Protein AF-A0A349V2R9-F1 (afdb_monomer_lite)

Sequence (59 aa):
EDPLFILYTSGSTGKPKGVLHTTGGYQLYTAITHRYVFDYQDGDIYWCSADVGWITGHS

Secondary structure (DSSP, 8-state):
--EEEEEEE--TTSSPEEEEEEHHHHHHHHHHHHHHHS---TT------S-TTSHHHH-

Radius of gyration: 13.84 Å; chains: 1; bounding box: 30×26×34 Å

pLDDT: mean 96.27, std 4.38, range [79.44, 98.69]

Structure (mmCIF, N/CA/C/O backbone):
data_AF-A0A349V2R9-F1
#
_entry.id   AF-A0A349V2R9-F1
#
loop_
_atom_site.group_PDB
_atom_site.id
_atom_site.type_symbol
_atom_site.label_atom_id
_atom_site.label_alt_id
_atom_site.label_comp_id
_atom_site.label_asym_id
_atom_site.label_entity_id
_atom_site.label_seq_id
_atom_site.pdbx_PDB_ins_code
_atom_site.Cartn_x
_atom_site.Cartn_y
_atom_site.Cartn_z
_atom_site.occupancy
_atom_site.B_iso_or_equiv
_atom_site.auth_seq_id
_atom_site.auth_comp_id
_atom_site.auth_asym_id
_atom_site.auth_atom_id
_atom_site.pdbx_PDB_model_num
ATOM 1 N N . GLU A 1 1 ? 11.015 -13.942 -2.023 1.00 79.44 1 GLU A N 1
ATOM 2 C CA . GLU A 1 1 ? 9.623 -13.528 -1.767 1.00 79.44 1 GLU A CA 1
ATOM 3 C C . GLU A 1 1 ? 8.889 -13.471 -3.087 1.00 79.44 1 GLU A C 1
ATOM 5 O O . GLU A 1 1 ? 9.488 -13.024 -4.062 1.00 79.44 1 GLU A O 1
ATOM 10 N N . ASP A 1 2 ? 7.638 -13.919 -3.115 1.00 97.62 2 ASP A N 1
ATOM 11 C CA . ASP A 1 2 ? 6.853 -13.959 -4.348 1.00 97.62 2 ASP A CA 1
ATOM 12 C C . ASP A 1 2 ? 6.216 -12.594 -4.659 1.00 97.62 2 ASP A C 1
ATOM 14 O O . ASP A 1 2 ? 5.780 -11.889 -3.733 1.00 97.62 2 ASP A O 1
ATOM 18 N N . PRO A 1 3 ? 6.169 -12.196 -5.945 1.00 98.12 3 PRO A N 1
ATOM 19 C CA . PRO A 1 3 ? 5.580 -10.932 -6.365 1.00 98.12 3 PRO A CA 1
ATOM 20 C C . PRO A 1 3 ? 4.065 -10.927 -6.136 1.00 98.12 3 PRO A C 1
ATOM 22 O O . PRO A 1 3 ? 3.394 -11.922 -6.397 1.00 98.12 3 PRO A O 1
ATOM 25 N N . LEU A 1 4 ? 3.536 -9.788 -5.687 1.00 98.44 4 LEU A N 1
ATOM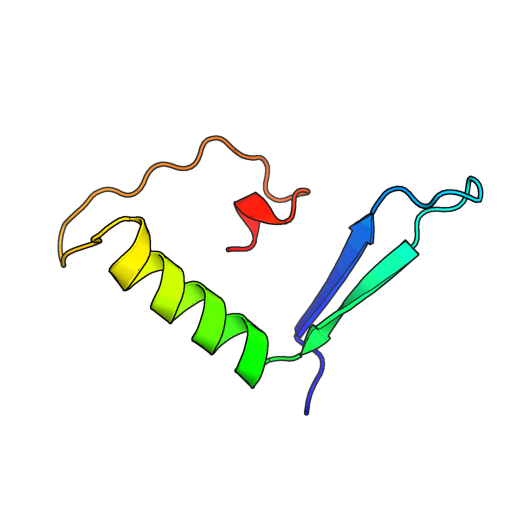 26 C CA . LEU A 1 4 ? 2.104 -9.578 -5.477 1.00 98.44 4 LEU A CA 1
ATOM 27 C C . LEU A 1 4 ? 1.472 -8.813 -6.647 1.00 98.44 4 LEU A C 1
ATOM 29 O O . LEU A 1 4 ? 0.526 -9.297 -7.259 1.00 98.44 4 LEU A O 1
ATOM 33 N N . PHE A 1 5 ? 2.009 -7.634 -6.983 1.00 98.50 5 PHE A N 1
ATOM 34 C CA . PHE A 1 5 ? 1.571 -6.830 -8.131 1.00 98.50 5 PHE A CA 1
ATOM 35 C C . PHE A 1 5 ? 2.670 -5.877 -8.624 1.00 98.50 5 PHE A C 1
ATOM 37 O O . PHE A 1 5 ? 3.675 -5.642 -7.944 1.00 98.50 5 PHE A O 1
ATOM 44 N N . ILE A 1 6 ? 2.448 -5.308 -9.813 1.00 98.19 6 ILE A N 1
ATOM 45 C CA . ILE A 1 6 ? 3.216 -4.185 -10.359 1.00 98.19 6 ILE A CA 1
ATOM 46 C C . ILE A 1 6 ? 2.279 -2.986 -10.488 1.00 98.19 6 ILE A C 1
ATOM 48 O O . ILE A 1 6 ? 1.261 -3.081 -11.170 1.00 98.19 6 ILE A O 1
ATOM 52 N N . LEU A 1 7 ? 2.650 -1.857 -9.883 1.00 98.06 7 LEU A N 1
ATOM 53 C CA . LEU A 1 7 ? 1.937 -0.590 -10.030 1.00 98.06 7 LEU A CA 1
ATOM 54 C C . LEU A 1 7 ? 2.798 0.412 -10.796 1.00 98.06 7 LEU A C 1
ATOM 56 O O . LEU A 1 7 ? 3.940 0.693 -10.427 1.00 98.06 7 LEU A O 1
ATOM 60 N N . TYR A 1 8 ? 2.252 0.956 -11.881 1.00 96.75 8 TYR A N 1
ATOM 61 C CA . TYR A 1 8 ? 2.950 1.951 -12.685 1.00 96.75 8 TYR A CA 1
ATOM 62 C C . TYR A 1 8 ? 2.808 3.344 -12.077 1.00 96.75 8 TYR A C 1
ATOM 64 O O . TYR A 1 8 ? 1.708 3.799 -11.785 1.00 96.75 8 TYR A O 1
ATOM 72 N N . THR A 1 9 ? 3.931 4.044 -11.937 1.00 95.25 9 THR A N 1
ATOM 73 C CA . THR A 1 9 ? 3.985 5.424 -11.438 1.00 95.25 9 THR A CA 1
ATOM 74 C C . THR A 1 9 ? 4.758 6.331 -12.390 1.00 95.25 9 THR A C 1
ATOM 76 O O . THR A 1 9 ? 5.606 5.872 -13.168 1.00 95.25 9 THR A O 1
ATOM 79 N N . SER A 1 10 ? 4.478 7.634 -12.345 1.00 92.12 10 SER A N 1
ATOM 80 C CA . SER A 1 10 ? 5.211 8.636 -13.120 1.00 92.12 10 SER A CA 1
ATOM 81 C C . SER A 1 10 ? 6.684 8.670 -12.698 1.00 92.12 10 SER A C 1
ATOM 83 O O . SER A 1 10 ? 7.001 8.856 -11.524 1.00 92.12 10 SER A O 1
ATOM 85 N N . GLY A 1 11 ? 7.599 8.503 -13.655 1.00 86.12 11 GLY A N 1
ATOM 86 C CA . GLY A 1 11 ? 9.040 8.668 -13.448 1.00 86.12 11 GLY A CA 1
ATOM 87 C C . GLY A 1 11 ? 9.551 10.024 -13.943 1.00 86.12 11 GLY A C 1
ATOM 88 O O . GLY A 1 11 ? 8.916 10.671 -14.768 1.00 86.12 11 GLY A O 1
ATOM 89 N N . SER A 1 12 ? 10.750 10.426 -13.511 1.00 84.00 12 SER A N 1
ATOM 90 C CA . SER A 1 12 ? 11.405 11.672 -13.951 1.00 84.00 12 SER A CA 1
ATOM 91 C C . SER A 1 12 ? 11.871 11.674 -15.416 1.00 84.00 12 SER A C 1
ATOM 93 O O . SER A 1 12 ? 12.213 12.724 -15.945 1.00 84.00 12 SER A O 1
ATOM 95 N N . THR A 1 13 ? 11.894 10.516 -16.083 1.00 83.12 13 THR A N 1
ATOM 96 C CA . THR A 1 13 ? 12.453 10.327 -17.436 1.00 83.12 13 THR A CA 1
ATOM 97 C C . THR A 1 13 ? 11.390 10.062 -18.514 1.00 83.12 13 THR A C 1
ATOM 99 O O . THR A 1 13 ? 11.696 9.522 -19.575 1.00 83.12 13 THR A O 1
ATOM 102 N N . GLY A 1 14 ? 10.126 10.416 -18.257 1.00 82.88 14 GLY A N 1
ATOM 103 C CA . GLY A 1 14 ? 9.035 10.406 -19.244 1.00 82.88 14 GLY A CA 1
ATOM 104 C C . GLY A 1 14 ? 8.354 9.053 -19.491 1.00 82.88 14 GLY A C 1
ATOM 105 O O . GLY A 1 14 ? 7.202 9.030 -19.913 1.00 82.88 14 GLY A O 1
ATOM 106 N N . LYS A 1 15 ? 9.002 7.922 -19.184 1.00 89.88 15 LYS A N 1
ATOM 107 C CA . LYS A 1 15 ? 8.351 6.599 -19.187 1.00 89.88 15 LYS A CA 1
ATOM 108 C C . LYS A 1 15 ? 7.888 6.221 -17.772 1.00 89.88 15 LYS A C 1
ATOM 110 O O . LYS A 1 15 ? 8.688 6.348 -16.840 1.00 89.88 15 LYS A O 1
ATOM 115 N N . PRO A 1 16 ? 6.644 5.737 -17.593 1.00 91.94 16 PRO A N 1
ATOM 116 C CA . PRO A 1 16 ? 6.194 5.202 -16.313 1.00 91.94 16 PRO A CA 1
ATOM 117 C C . PRO A 1 16 ? 7.076 4.044 -15.836 1.00 91.94 16 PRO A C 1
ATOM 119 O O . PRO A 1 16 ? 7.511 3.210 -16.634 1.00 91.94 16 PRO A O 1
ATOM 122 N N . LYS A 1 17 ? 7.335 3.989 -14.528 1.00 95.00 17 LYS A N 1
ATOM 123 C CA . LYS A 1 17 ? 8.110 2.919 -13.884 1.00 95.00 17 LYS A CA 1
ATOM 124 C C . LYS A 1 17 ? 7.150 1.929 -13.232 1.00 95.00 17 LYS A C 1
ATOM 126 O O . LYS A 1 17 ? 6.263 2.360 -12.504 1.00 95.00 17 LYS A O 1
ATOM 131 N N . GLY A 1 18 ? 7.341 0.633 -13.473 1.00 95.75 18 GLY A N 1
ATOM 132 C CA . GLY A 1 18 ? 6.604 -0.427 -12.783 1.00 95.75 18 GLY A CA 1
ATOM 133 C C . GLY A 1 18 ? 7.252 -0.735 -11.437 1.00 95.75 18 GLY A C 1
ATOM 134 O O . GLY A 1 18 ? 8.340 -1.309 -11.398 1.00 95.75 18 GLY A O 1
ATOM 135 N N . VAL A 1 19 ? 6.608 -0.333 -10.345 1.00 96.94 19 VAL A N 1
ATOM 136 C CA . VAL A 1 19 ? 7.044 -0.655 -8.983 1.00 96.94 19 VAL A CA 1
ATOM 137 C C . VAL A 1 19 ? 6.469 -2.012 -8.605 1.00 96.94 19 VAL A C 1
ATOM 139 O O . VAL A 1 19 ? 5.259 -2.207 -8.677 1.00 96.94 19 VAL A O 1
ATOM 142 N N . LEU A 1 20 ? 7.335 -2.947 -8.223 1.00 98.06 20 LEU A N 1
ATOM 143 C CA . LEU A 1 20 ? 6.950 -4.295 -7.815 1.00 98.06 20 LEU A CA 1
ATOM 144 C C . LEU A 1 20 ? 6.840 -4.373 -6.292 1.00 98.06 20 LEU A C 1
ATOM 146 O O . LEU A 1 20 ? 7.794 -4.049 -5.586 1.00 98.06 20 LEU A O 1
ATOM 150 N N . HIS A 1 21 ? 5.695 -4.844 -5.807 1.00 98.50 21 HIS A N 1
ATOM 151 C CA . HIS A 1 21 ? 5.481 -5.164 -4.398 1.00 98.50 21 HIS A CA 1
ATOM 152 C C . HIS A 1 21 ? 5.514 -6.681 -4.197 1.00 98.50 21 HIS A C 1
ATOM 154 O O . HIS A 1 21 ? 4.943 -7.432 -4.990 1.00 98.50 21 HIS A O 1
ATOM 160 N N . THR A 1 22 ? 6.191 -7.140 -3.145 1.00 98.56 22 THR A N 1
ATOM 161 C CA . THR A 1 22 ? 6.224 -8.553 -2.740 1.00 98.56 22 THR A CA 1
ATOM 162 C C . THR A 1 22 ? 5.108 -8.860 -1.742 1.00 98.56 22 THR A C 1
ATOM 164 O O . THR A 1 22 ? 4.604 -7.971 -1.058 1.00 98.56 22 THR A O 1
ATOM 167 N N . THR A 1 23 ? 4.701 -10.127 -1.667 1.00 98.50 23 THR A N 1
ATOM 168 C CA . THR A 1 23 ? 3.488 -10.551 -0.947 1.00 98.50 23 THR A CA 1
ATOM 169 C C . THR A 1 23 ? 3.531 -10.262 0.555 1.00 98.50 23 THR A C 1
ATOM 171 O O . THR A 1 23 ? 2.669 -9.550 1.065 1.00 98.50 23 THR A O 1
ATOM 174 N N . GLY A 1 24 ? 4.533 -10.787 1.268 1.00 98.25 24 GLY A N 1
ATOM 175 C CA . GLY A 1 24 ? 4.559 -10.747 2.735 1.00 98.25 24 GLY A CA 1
ATOM 176 C C . GLY A 1 24 ? 4.709 -9.333 3.294 1.00 98.25 24 GLY A C 1
ATOM 177 O O . GLY A 1 24 ? 3.871 -8.878 4.072 1.00 98.25 24 GLY A O 1
ATOM 178 N N . GLY A 1 25 ? 5.757 -8.622 2.869 1.00 98.12 25 GLY A N 1
ATOM 179 C CA . GLY A 1 25 ? 6.048 -7.276 3.363 1.00 98.12 25 GLY A CA 1
ATOM 180 C C . GLY A 1 25 ? 4.930 -6.272 3.081 1.00 98.12 25 GLY A C 1
ATOM 181 O O . GLY A 1 25 ? 4.587 -5.488 3.964 1.00 98.12 25 GLY A O 1
ATOM 182 N N . TYR A 1 26 ? 4.327 -6.319 1.885 1.00 98.56 26 TYR A N 1
ATOM 183 C CA . TYR A 1 26 ? 3.242 -5.406 1.529 1.00 98.56 26 TYR A CA 1
ATOM 184 C C . TYR A 1 26 ? 2.001 -5.635 2.393 1.00 98.56 26 TYR A C 1
ATOM 186 O O . TYR A 1 26 ? 1.561 -4.707 3.063 1.00 98.56 26 TYR A O 1
ATOM 194 N N . GLN A 1 27 ? 1.484 -6.869 2.433 1.00 98.50 27 GLN A N 1
ATOM 195 C CA . GLN A 1 27 ? 0.261 -7.190 3.178 1.00 98.50 27 GLN A CA 1
ATOM 196 C C . GLN A 1 27 ? 0.407 -6.929 4.680 1.00 98.50 27 GLN A C 1
ATOM 198 O O . GLN A 1 27 ? -0.517 -6.429 5.318 1.00 98.50 27 GLN A O 1
ATOM 203 N 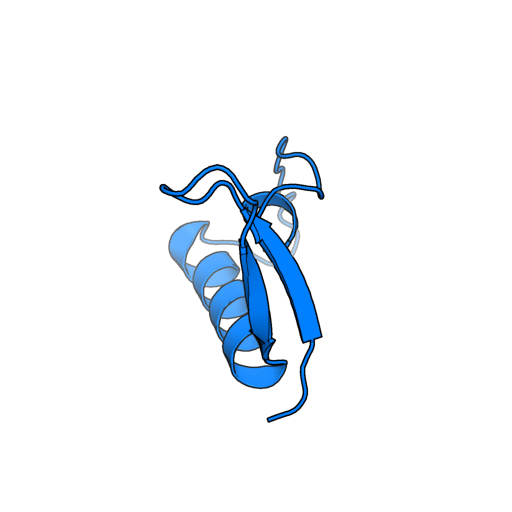N . LEU A 1 28 ? 1.572 -7.248 5.255 1.00 98.56 28 LEU A N 1
ATOM 204 C CA . LEU A 1 28 ? 1.821 -6.990 6.669 1.00 98.56 28 LEU A CA 1
ATOM 205 C C . LEU A 1 28 ? 1.849 -5.487 6.959 1.00 98.56 28 LEU A C 1
ATOM 207 O O . LEU A 1 28 ? 1.237 -5.039 7.927 1.00 98.56 28 LEU A O 1
ATOM 211 N N . TYR A 1 29 ? 2.546 -4.707 6.130 1.00 98.56 29 TYR A N 1
ATOM 212 C CA . TYR A 1 29 ? 2.649 -3.269 6.343 1.00 98.56 29 TYR A CA 1
ATOM 213 C C . TYR A 1 29 ? 1.292 -2.576 6.195 1.00 98.56 29 TYR A C 1
ATOM 215 O O . TYR A 1 29 ? 0.947 -1.781 7.067 1.00 98.56 29 TYR A O 1
ATOM 223 N N . THR A 1 30 ? 0.504 -2.909 5.164 1.00 98.56 30 THR A N 1
ATOM 224 C CA . THR A 1 30 ? -0.837 -2.330 4.978 1.00 98.56 30 THR A CA 1
ATOM 225 C C . THR A 1 30 ? -1.773 -2.689 6.128 1.00 98.56 30 THR A C 1
ATOM 227 O O . THR A 1 30 ? -2.441 -1.807 6.654 1.00 98.56 30 THR A O 1
ATOM 230 N N . ALA A 1 31 ? -1.772 -3.940 6.600 1.00 98.31 31 ALA A N 1
ATOM 231 C CA . ALA A 1 31 ? -2.595 -4.346 7.740 1.00 98.31 31 ALA A CA 1
ATOM 232 C C . ALA A 1 31 ? -2.206 -3.617 9.042 1.00 98.31 31 ALA A C 1
ATOM 234 O O . ALA A 1 31 ? -3.074 -3.179 9.800 1.00 98.31 31 ALA A O 1
ATOM 235 N N . ILE A 1 32 ? -0.902 -3.457 9.299 1.00 98.62 32 ILE A N 1
ATOM 236 C CA . ILE A 1 32 ? -0.395 -2.744 10.481 1.00 98.62 32 ILE A CA 1
ATOM 237 C C . ILE A 1 32 ? -0.771 -1.263 10.418 1.00 98.62 32 ILE A C 1
ATOM 239 O O . ILE A 1 32 ? -1.290 -0.725 11.397 1.00 98.62 32 ILE A O 1
ATOM 243 N N . THR A 1 33 ? -0.524 -0.586 9.295 1.00 98.69 33 THR A N 1
ATOM 244 C CA . THR A 1 33 ? -0.851 0.840 9.184 1.00 98.69 33 THR A CA 1
ATOM 245 C C . THR A 1 33 ? -2.354 1.065 9.187 1.00 98.69 33 THR A C 1
ATOM 247 O O . THR A 1 33 ? -2.801 2.012 9.827 1.00 98.69 33 THR A O 1
ATOM 250 N N . HIS A 1 34 ? -3.141 0.175 8.581 1.00 98.38 34 HIS A N 1
ATOM 251 C CA . HIS A 1 34 ? -4.594 0.250 8.647 1.00 98.38 34 HIS A CA 1
ATOM 252 C C . HIS A 1 34 ? -5.095 0.230 10.095 1.00 98.38 34 HIS A C 1
ATOM 254 O O . HIS A 1 34 ? -5.868 1.097 10.500 1.00 98.38 34 HIS A O 1
ATOM 260 N N . ARG A 1 35 ? -4.562 -0.692 10.907 1.00 98.19 35 ARG A N 1
ATOM 261 C CA . ARG A 1 35 ? -4.899 -0.795 12.330 1.00 98.19 35 ARG A CA 1
ATOM 262 C C . ARG A 1 35 ? -4.445 0.417 13.142 1.00 98.19 35 ARG A C 1
ATOM 264 O O . ARG A 1 35 ? -5.223 0.923 13.932 1.00 98.19 35 ARG A O 1
ATOM 271 N N . TYR A 1 36 ? -3.194 0.856 13.007 1.00 98.44 36 TYR A N 1
ATOM 272 C CA . TYR A 1 36 ? -2.620 1.842 13.939 1.00 98.44 36 TYR A CA 1
ATOM 273 C C . TYR A 1 36 ? -2.712 3.300 13.477 1.00 98.44 36 TYR A C 1
ATOM 275 O O . TYR A 1 36 ? -2.725 4.191 14.319 1.00 98.44 36 TYR A O 1
ATOM 283 N N . VAL A 1 37 ? -2.742 3.570 12.169 1.00 98.50 37 VAL A N 1
ATOM 284 C CA . VAL A 1 37 ? -2.814 4.945 11.638 1.00 98.50 37 VAL A CA 1
ATOM 285 C C . VAL A 1 37 ? -4.259 5.418 11.551 1.00 98.50 37 VAL A C 1
ATOM 287 O O . VAL A 1 37 ? -4.538 6.567 11.883 1.00 98.50 37 VAL A O 1
ATOM 290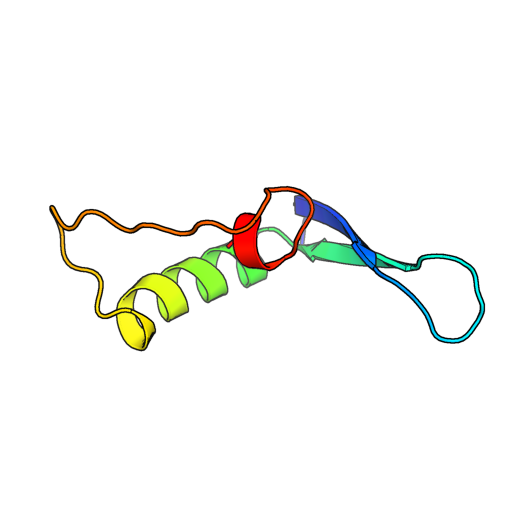 N N . PHE A 1 38 ? -5.170 4.541 11.123 1.00 98.00 38 PHE A N 1
ATOM 29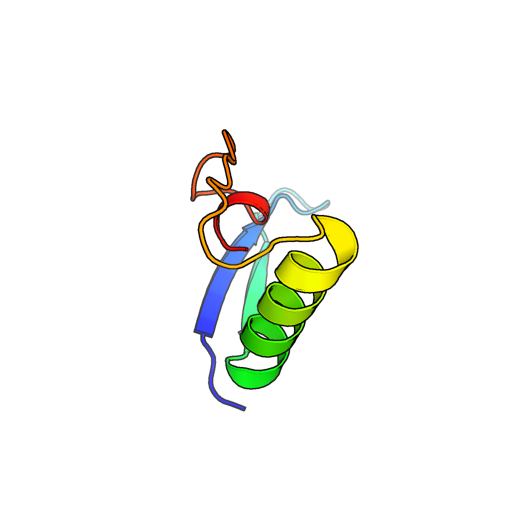1 C CA . PHE A 1 38 ? -6.601 4.850 11.072 1.00 98.00 38 PHE A CA 1
ATOM 292 C C . PHE A 1 38 ? -7.353 4.417 12.334 1.00 98.00 38 PHE A C 1
ATOM 294 O O . PHE A 1 38 ? -8.555 4.638 12.404 1.00 98.00 38 PHE A O 1
ATOM 301 N N . ASP A 1 39 ? -6.650 3.825 13.309 1.00 98.06 39 ASP A N 1
ATOM 302 C CA . ASP A 1 39 ? -7.213 3.289 14.557 1.00 98.06 39 ASP A CA 1
ATOM 303 C C . ASP A 1 39 ? -8.423 2.367 14.328 1.00 98.06 39 ASP A C 1
ATOM 305 O O . ASP A 1 39 ? -9.374 2.360 15.105 1.00 98.06 39 ASP A O 1
ATOM 309 N N . TYR A 1 40 ? -8.396 1.604 13.228 1.00 98.06 40 TYR A N 1
ATOM 310 C CA . TYR A 1 40 ? -9.525 0.786 12.797 1.00 98.06 40 TYR A CA 1
ATOM 311 C C . TYR A 1 40 ? -9.861 -0.294 13.832 1.00 98.06 40 TYR A C 1
ATOM 313 O O . TYR A 1 40 ? -8.993 -1.092 14.215 1.00 98.06 40 TYR A O 1
ATOM 321 N N . GLN A 1 41 ? -11.133 -0.353 14.226 1.00 98.00 41 GLN A N 1
ATOM 322 C CA . GLN A 1 41 ? -11.691 -1.370 15.110 1.00 98.00 41 GLN A CA 1
ATOM 323 C C . GLN A 1 41 ? -12.688 -2.270 14.372 1.00 98.00 41 GLN A C 1
ATOM 325 O O . GLN A 1 41 ? -13.266 -1.920 13.341 1.00 98.00 41 GLN A O 1
ATOM 330 N N . ASP A 1 42 ? -12.915 -3.462 14.921 1.00 96.75 42 ASP A N 1
ATOM 331 C CA . ASP A 1 42 ? -13.872 -4.410 14.355 1.00 96.75 42 ASP A CA 1
ATOM 332 C C . ASP A 1 42 ? -15.283 -3.802 14.317 1.00 96.75 42 ASP A C 1
ATOM 334 O O . ASP A 1 42 ? -15.864 -3.463 15.348 1.00 96.75 42 ASP A O 1
ATOM 338 N N . GLY A 1 43 ? -15.849 -3.710 13.113 1.00 96.69 43 GLY A N 1
ATOM 339 C CA . GLY A 1 43 ? -17.173 -3.133 12.870 1.00 96.69 43 GLY A CA 1
ATOM 340 C C . GLY A 1 43 ? -17.156 -1.697 12.344 1.00 9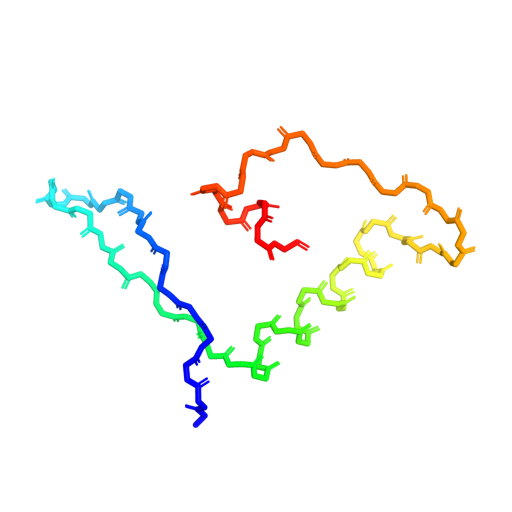6.69 43 GLY A C 1
ATOM 341 O O . GLY A 1 43 ? -18.211 -1.210 11.933 1.00 96.69 43 GLY A O 1
ATOM 342 N N . ASP A 1 44 ? -15.992 -1.046 12.293 1.00 98.19 44 ASP A N 1
ATOM 343 C CA . ASP A 1 44 ? -15.867 0.271 11.677 1.00 98.19 44 ASP A CA 1
ATOM 344 C C . ASP A 1 44 ? -16.094 0.209 10.161 1.00 98.19 44 ASP A C 1
ATOM 346 O O . ASP A 1 44 ? -15.766 -0.762 9.477 1.00 98.19 44 ASP A O 1
ATOM 350 N N . ILE A 1 45 ? -16.645 1.290 9.608 1.00 97.94 45 ILE A N 1
ATOM 351 C CA . ILE A 1 45 ? -16.736 1.474 8.159 1.00 97.94 45 ILE A CA 1
ATOM 352 C C . ILE A 1 45 ? -15.547 2.327 7.731 1.00 97.94 45 ILE A C 1
ATOM 354 O O . ILE A 1 45 ? -15.543 3.544 7.918 1.00 97.94 45 ILE A O 1
ATOM 358 N N . TYR A 1 46 ? -14.548 1.692 7.122 1.00 97.31 46 TYR A N 1
ATOM 359 C CA . TYR A 1 46 ? -13.459 2.410 6.474 1.00 97.31 46 TYR A CA 1
ATOM 360 C C . TYR A 1 46 ? -13.897 2.928 5.100 1.00 97.31 46 TYR A C 1
ATOM 362 O O . TYR A 1 46 ? -14.419 2.177 4.275 1.00 97.31 46 TYR A O 1
ATOM 370 N N . TRP A 1 47 ? -13.660 4.215 4.840 1.00 97.81 47 TRP A N 1
ATOM 371 C CA . TRP A 1 47 ? -13.966 4.846 3.560 1.00 97.81 47 TRP A CA 1
ATOM 372 C C . TRP A 1 47 ? -12.716 5.476 2.950 1.00 97.81 47 TRP A C 1
ATOM 374 O O . TRP A 1 47 ? -12.179 6.456 3.467 1.00 97.81 47 TRP A O 1
ATOM 384 N N . CYS A 1 48 ? -12.308 4.957 1.794 1.00 97.56 48 CYS A N 1
ATOM 385 C CA . CYS A 1 48 ? -11.280 5.541 0.946 1.00 97.56 48 CYS A CA 1
ATOM 386 C C . CYS A 1 48 ? -11.905 5.892 -0.407 1.00 97.56 48 CYS A C 1
ATOM 388 O O . CYS A 1 48 ? -12.436 5.027 -1.097 1.00 97.56 48 CYS A O 1
ATOM 390 N N . SER A 1 49 ? -11.857 7.170 -0.788 1.00 98.06 49 SER A N 1
ATOM 391 C CA . SER A 1 49 ? -12.348 7.641 -2.091 1.00 98.06 49 SER A CA 1
ATOM 392 C C . SER A 1 49 ? -11.291 7.575 -3.198 1.00 98.06 49 SER A C 1
ATOM 394 O O . SER A 1 49 ? -11.534 8.076 -4.297 1.00 98.06 49 SER A O 1
ATOM 396 N N . ALA A 1 50 ? -10.107 7.021 -2.916 1.00 98.31 50 ALA A N 1
ATOM 397 C CA . ALA A 1 50 ? -9.063 6.864 -3.918 1.00 98.31 50 ALA A CA 1
ATOM 398 C C . ALA A 1 50 ? -9.467 5.806 -4.951 1.00 98.31 50 ALA A C 1
ATOM 400 O O . ALA A 1 50 ? -10.082 4.794 -4.627 1.00 98.31 50 ALA A O 1
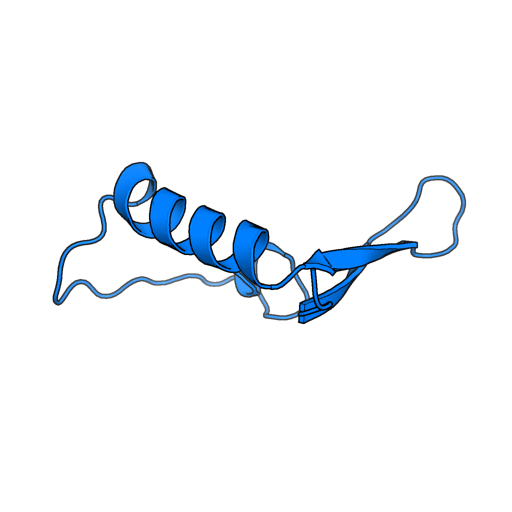ATOM 401 N N . ASP A 1 51 ? -9.089 6.036 -6.205 1.00 98.38 51 ASP A N 1
ATOM 402 C CA . ASP A 1 51 ? -9.260 5.045 -7.260 1.00 98.38 51 ASP A CA 1
ATOM 403 C C . ASP A 1 51 ? -8.251 3.894 -7.092 1.00 98.38 51 ASP A C 1
ATOM 405 O O . ASP A 1 51 ? -7.108 4.101 -6.668 1.00 98.38 51 ASP A O 1
ATOM 409 N N . VAL A 1 52 ? -8.668 2.678 -7.454 1.00 97.56 52 VAL A N 1
ATOM 410 C CA . VAL A 1 52 ? -7.841 1.466 -7.332 1.00 97.56 52 VAL A CA 1
ATOM 411 C C . VAL A 1 52 ? -6.602 1.494 -8.227 1.00 97.56 52 VAL A C 1
ATOM 413 O O . VAL A 1 52 ? -5.696 0.708 -8.009 1.00 97.56 52 VAL A O 1
ATOM 416 N N . GLY A 1 53 ? -6.509 2.399 -9.203 1.00 97.62 53 GLY A N 1
ATOM 417 C CA . GLY A 1 53 ? -5.307 2.650 -9.998 1.00 97.62 53 GLY A CA 1
ATOM 418 C C . GLY A 1 53 ? -4.199 3.411 -9.258 1.00 97.62 53 GLY A C 1
ATOM 419 O O . GLY A 1 53 ? -3.100 3.544 -9.795 1.00 97.62 53 GLY A O 1
ATOM 420 N N . TRP A 1 54 ? -4.446 3.894 -8.035 1.00 97.50 54 TRP A N 1
ATOM 421 C CA . TRP A 1 54 ? -3.449 4.559 -7.187 1.00 97.50 54 TRP A CA 1
ATOM 422 C C . TRP A 1 54 ? -3.002 3.670 -6.027 1.00 97.50 54 TRP A C 1
ATOM 424 O O . TRP A 1 54 ? -3.747 2.807 -5.564 1.00 97.50 54 TRP A O 1
ATOM 434 N N . ILE A 1 55 ? -1.794 3.916 -5.499 1.00 97.94 55 ILE A N 1
ATOM 435 C CA . ILE A 1 55 ? -1.239 3.119 -4.389 1.00 97.94 55 ILE A CA 1
ATOM 436 C C . ILE A 1 55 ? -2.129 3.166 -3.140 1.00 97.94 55 ILE A C 1
ATOM 438 O O . ILE A 1 55 ? -2.257 2.161 -2.458 1.00 97.94 55 ILE A O 1
ATOM 442 N N . THR A 1 56 ? -2.806 4.292 -2.899 1.00 98.31 56 THR A N 1
ATOM 443 C CA . THR A 1 56 ? -3.767 4.464 -1.799 1.00 98.31 56 THR A CA 1
ATOM 444 C C . THR A 1 56 ? -5.018 3.599 -1.952 1.00 98.31 56 THR A C 1
ATOM 446 O O . THR A 1 56 ? -5.643 3.283 -0.956 1.00 98.31 56 THR A O 1
ATOM 449 N N . GLY A 1 57 ? -5.406 3.218 -3.173 1.00 97.94 57 GLY A N 1
ATOM 450 C CA . GLY A 1 57 ? -6.518 2.289 -3.394 1.00 97.94 57 GLY A CA 1
ATOM 451 C C . GLY A 1 57 ? -6.112 0.815 -3.282 1.00 97.94 57 GLY A C 1
ATOM 452 O O . GLY A 1 57 ? -6.978 -0.045 -3.169 1.00 97.94 57 GLY A O 1
ATOM 453 N N . HIS A 1 58 ? -4.808 0.512 -3.322 1.00 98.00 58 HIS A N 1
ATOM 454 C CA . HIS A 1 58 ? -4.289 -0.849 -3.142 1.00 98.00 58 HIS A CA 1
ATOM 455 C C . HIS A 1 58 ? -4.104 -1.232 -1.661 1.00 98.00 58 HIS A C 1
ATOM 457 O O . HIS A 1 58 ? -4.008 -2.423 -1.357 1.00 98.00 58 HIS A O 1
ATOM 463 N N . SER A 1 59 ? -4.011 -0.239 -0.768 1.00 96.06 59 SER A N 1
ATOM 464 C CA . SER A 1 59 ? -3.738 -0.382 0.671 1.00 96.06 59 SER A CA 1
ATOM 465 C C . SER A 1 59 ? -4.898 0.104 1.521 1.00 96.06 59 SER A C 1
ATOM 467 O O . SER A 1 59 ? -5.252 -0.615 2.475 1.00 96.06 59 SER A O 1
#

Foldseek 3Di:
DAWDAWAWDDDPPGDTDTDIDRDPVVVVVCVVCVCPVVVDDPPDDDDDPDDCSDPSVVD